Protein AF-A0A956CJV3-F1 (afdb_monomer)

Sequence (177 aa):
MSRHGPTNACIAELRAAYETVRRLRAAQLADPAFEATAEIQALASKHPGMLRVLERLPPGELDRRIDELRAIRDPSTSPPWMRCAVSFHGWMRASLRVRSTARGALEPVVVVAKGYVAGPDEPSLEEWNSEALSALLAPPEGRMTTFVLGRVAAEQGLPTEEVERLVFGVAHSRGAT

pLDDT: mean 86.54, std 12.1, range [33.69, 96.19]

Radius of gyration: 16.85 Å; Cα contacts (8 Å, |Δi|>4): 182; chains: 1; bounding box: 47×42×47 Å

Structure (mmCIF, N/CA/C/O backbone):
data_AF-A0A956CJV3-F1
#
_entry.id   AF-A0A956CJV3-F1
#
loop_
_atom_site.group_PDB
_atom_site.id
_atom_site.type_symbol
_atom_site.label_atom_id
_atom_site.label_alt_id
_atom_site.label_comp_id
_atom_site.label_asym_id
_atom_site.label_entity_id
_atom_site.label_seq_id
_atom_site.pdbx_PDB_ins_code
_atom_site.Cartn_x
_atom_site.Cartn_y
_atom_site.Cartn_z
_atom_site.occupancy
_atom_site.B_iso_or_equiv
_atom_site.auth_seq_id
_atom_site.auth_comp_id
_atom_site.auth_asym_id
_atom_site.auth_atom_id
_atom_site.pdbx_PDB_model_num
ATOM 1 N N . MET A 1 1 ? -21.872 5.428 1.248 1.00 37.28 1 MET A N 1
ATOM 2 C CA . MET A 1 1 ? -20.499 4.948 1.509 1.00 37.28 1 MET A CA 1
ATOM 3 C C . MET A 1 1 ? -19.590 5.587 0.476 1.00 37.28 1 MET A C 1
ATOM 5 O O . MET A 1 1 ? -19.686 5.233 -0.696 1.00 37.28 1 MET A O 1
ATOM 9 N N . SER A 1 2 ? -18.817 6.598 0.869 1.00 39.84 2 SER A N 1
ATOM 10 C CA . SER A 1 2 ? -17.948 7.329 -0.057 1.00 39.84 2 SER A CA 1
ATOM 11 C C . SER A 1 2 ? -16.737 6.468 -0.392 1.00 39.84 2 SER A C 1
ATOM 13 O O . SER A 1 2 ? -15.784 6.386 0.377 1.00 39.84 2 SER A O 1
ATOM 15 N N . ARG A 1 3 ? -16.818 5.777 -1.533 1.00 55.44 3 ARG A N 1
ATOM 16 C CA . ARG A 1 3 ? -15.713 5.021 -2.121 1.00 55.44 3 ARG A CA 1
ATOM 17 C C . ARG A 1 3 ? -14.721 6.037 -2.673 1.00 55.44 3 ARG A C 1
ATOM 19 O O . ARG A 1 3 ? -14.921 6.549 -3.773 1.00 55.44 3 ARG A O 1
ATOM 26 N N . HIS A 1 4 ? -13.701 6.382 -1.900 1.00 62.94 4 HIS A N 1
ATOM 27 C CA . HIS A 1 4 ? -12.637 7.238 -2.404 1.00 62.94 4 HIS A CA 1
ATOM 28 C C . HIS A 1 4 ? -11.767 6.382 -3.321 1.00 62.94 4 HIS A C 1
ATOM 30 O O . HIS A 1 4 ? -10.906 5.630 -2.877 1.00 62.94 4 HIS A O 1
ATOM 36 N N . GLY A 1 5 ? -12.066 6.436 -4.620 1.00 72.62 5 GLY A N 1
ATOM 37 C CA . GLY A 1 5 ? -11.165 5.904 -5.632 1.00 72.62 5 GLY A CA 1
ATOM 38 C C . GLY A 1 5 ? -9.791 6.579 -5.535 1.00 72.62 5 GLY A C 1
ATOM 39 O O . GLY A 1 5 ? -9.668 7.649 -4.930 1.00 72.62 5 GLY A O 1
ATOM 40 N N . PRO A 1 6 ? -8.750 5.977 -6.128 1.00 86.69 6 PRO A N 1
ATOM 41 C CA . PRO A 1 6 ? -7.420 6.567 -6.117 1.00 86.69 6 PRO A CA 1
ATOM 42 C C . PRO A 1 6 ? -7.464 7.99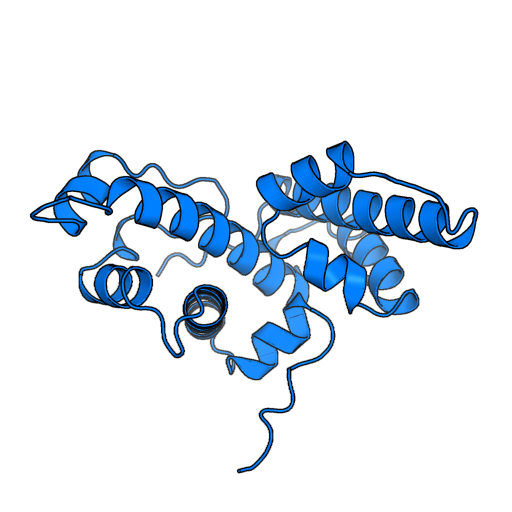3 -6.681 1.00 86.69 6 PRO A C 1
ATOM 44 O O . PRO A 1 6 ? -8.194 8.272 -7.626 1.00 86.69 6 PRO A O 1
ATOM 47 N N . THR A 1 7 ? -6.684 8.903 -6.101 1.00 91.50 7 THR A N 1
ATOM 48 C CA . THR A 1 7 ? -6.500 10.258 -6.645 1.00 91.50 7 THR A CA 1
ATOM 49 C C . THR A 1 7 ? -5.280 10.300 -7.565 1.00 91.50 7 THR A C 1
ATOM 51 O O . THR A 1 7 ? -4.413 9.426 -7.500 1.00 91.50 7 THR A O 1
ATOM 54 N N . ASN A 1 8 ? -5.147 11.353 -8.380 1.00 91.69 8 ASN A N 1
ATOM 55 C CA . ASN A 1 8 ? -3.933 11.570 -9.180 1.00 91.69 8 ASN A CA 1
ATOM 56 C C . ASN A 1 8 ? -2.656 11.591 -8.319 1.00 91.69 8 ASN A C 1
ATOM 58 O O . ASN A 1 8 ? -1.624 11.072 -8.741 1.00 91.69 8 ASN A O 1
ATOM 62 N N . ALA A 1 9 ? -2.727 12.148 -7.104 1.00 91.94 9 ALA A N 1
ATOM 63 C CA . ALA A 1 9 ? -1.601 12.163 -6.173 1.00 91.94 9 ALA A CA 1
ATOM 64 C C . ALA A 1 9 ? -1.231 10.742 -5.723 1.00 91.94 9 ALA A C 1
ATOM 66 O O . ALA A 1 9 ? -0.070 10.353 -5.822 1.00 91.94 9 ALA A O 1
ATOM 67 N N . CYS A 1 10 ? -2.219 9.932 -5.332 1.00 92.06 10 CYS A N 1
ATOM 68 C CA . CYS A 1 10 ? -2.002 8.540 -4.925 1.00 92.06 10 CYS A CA 1
ATOM 69 C C . CYS A 1 10 ? -1.409 7.693 -6.060 1.00 92.06 10 CYS A C 1
ATOM 71 O O . CYS A 1 10 ? -0.513 6.884 -5.832 1.00 92.06 10 CYS A O 1
ATOM 73 N N . ILE A 1 11 ? -1.871 7.905 -7.297 1.00 93.94 11 ILE A N 1
ATOM 74 C CA . ILE A 1 11 ? -1.347 7.224 -8.490 1.00 93.94 11 ILE A CA 1
ATOM 75 C C . ILE A 1 11 ? 0.108 7.626 -8.750 1.00 93.94 11 ILE A C 1
ATOM 77 O O . ILE A 1 11 ? 0.954 6.763 -8.993 1.00 93.94 11 ILE A O 1
ATOM 81 N N . ALA A 1 12 ? 0.424 8.920 -8.663 1.00 94.25 12 ALA A N 1
ATOM 82 C CA . ALA A 1 12 ? 1.787 9.412 -8.835 1.00 94.25 12 ALA A CA 1
ATOM 83 C C . ALA A 1 12 ? 2.740 8.857 -7.764 1.00 94.25 12 ALA A C 1
ATOM 85 O O . ALA A 1 12 ? 3.861 8.460 -8.088 1.00 94.25 12 ALA A O 1
ATOM 86 N N . GLU A 1 13 ? 2.293 8.777 -6.510 1.00 93.00 13 GLU A N 1
ATOM 87 C CA . GLU A 1 13 ? 3.069 8.181 -5.421 1.00 93.00 13 GLU A CA 1
ATOM 88 C C . GLU A 1 13 ? 3.281 6.678 -5.607 1.00 93.00 13 GLU A C 1
ATOM 90 O O . GLU A 1 13 ? 4.406 6.195 -5.459 1.00 93.00 13 GLU A O 1
ATOM 95 N N . LEU A 1 14 ? 2.234 5.939 -5.987 1.00 93.88 14 LEU A N 1
ATOM 96 C CA . LEU A 1 14 ? 2.336 4.509 -6.271 1.00 93.88 14 LEU A CA 1
ATOM 97 C C . LEU A 1 14 ? 3.316 4.247 -7.423 1.00 93.88 14 LEU A C 1
ATOM 99 O O . LEU A 1 14 ? 4.158 3.355 -7.326 1.00 93.88 14 LEU A O 1
ATOM 103 N N . ARG A 1 15 ? 3.276 5.073 -8.475 1.00 95.75 15 ARG A N 1
ATOM 104 C CA . ARG A 1 15 ? 4.239 5.019 -9.584 1.00 95.75 15 ARG A CA 1
ATOM 105 C C . ARG A 1 15 ? 5.669 5.232 -9.115 1.00 95.75 15 ARG A C 1
ATOM 107 O O . ARG A 1 15 ? 6.527 4.426 -9.460 1.00 95.75 15 ARG A O 1
ATOM 114 N N . ALA A 1 16 ? 5.925 6.264 -8.314 1.00 95.12 16 ALA A N 1
ATOM 115 C CA . ALA A 1 16 ? 7.264 6.532 -7.795 1.00 95.12 16 ALA A CA 1
ATOM 116 C C . ALA A 1 16 ? 7.801 5.354 -6.957 1.00 95.12 16 ALA A C 1
ATOM 118 O O . ALA A 1 16 ? 8.978 4.993 -7.058 1.00 95.12 16 ALA A O 1
ATOM 119 N N . ALA A 1 17 ? 6.935 4.703 -6.173 1.00 94.38 17 ALA A N 1
ATOM 120 C CA . ALA A 1 17 ? 7.300 3.517 -5.406 1.00 94.38 17 ALA A CA 1
ATOM 121 C C . ALA A 1 17 ? 7.650 2.323 -6.314 1.00 94.38 17 ALA A C 1
ATOM 123 O O . ALA A 1 17 ? 8.674 1.674 -6.106 1.00 94.38 17 ALA A O 1
ATOM 124 N N . TYR A 1 18 ? 6.861 2.068 -7.361 1.00 95.12 18 TYR A N 1
ATOM 125 C CA . TYR A 1 18 ? 7.125 0.999 -8.331 1.00 95.12 18 TYR A CA 1
ATOM 126 C C . TYR A 1 18 ? 8.398 1.255 -9.155 1.00 95.12 18 TYR A C 1
ATOM 128 O O . TYR A 1 18 ? 9.201 0.345 -9.364 1.00 95.12 18 TYR A O 1
ATOM 136 N N . GLU A 1 19 ? 8.636 2.499 -9.576 1.00 95.38 19 GLU A N 1
ATOM 137 C CA . GLU A 1 19 ? 9.875 2.899 -10.256 1.00 95.38 19 GLU A CA 1
ATOM 138 C C . GLU A 1 19 ? 11.099 2.717 -9.338 1.00 95.38 19 GLU A C 1
ATOM 140 O O . GLU A 1 19 ? 12.150 2.261 -9.797 1.00 95.38 19 GLU A O 1
ATOM 145 N N . THR A 1 20 ? 10.951 2.979 -8.033 1.00 94.94 20 THR A N 1
ATOM 146 C CA . THR A 1 20 ? 11.984 2.689 -7.023 1.00 94.94 20 THR A CA 1
ATOM 147 C C . THR A 1 20 ? 12.255 1.189 -6.909 1.00 94.94 20 THR A C 1
ATOM 149 O O . THR A 1 20 ? 13.411 0.781 -6.976 1.00 94.94 20 THR A O 1
ATOM 152 N N . VAL A 1 21 ? 11.211 0.356 -6.814 1.00 93.19 21 VAL A N 1
ATOM 153 C CA . VAL A 1 21 ? 11.336 -1.114 -6.805 1.00 93.19 21 VAL A CA 1
ATOM 154 C C . VAL A 1 21 ? 12.088 -1.610 -8.039 1.00 93.19 21 VAL A C 1
ATOM 156 O O . VAL A 1 21 ? 13.012 -2.414 -7.919 1.00 93.19 21 VAL A O 1
ATOM 159 N N . ARG A 1 22 ? 11.738 -1.105 -9.226 1.00 94.12 22 ARG A N 1
ATOM 160 C CA . ARG A 1 22 ? 12.401 -1.482 -10.478 1.00 94.12 22 ARG A CA 1
ATOM 161 C C . ARG A 1 22 ? 13.889 -1.139 -10.466 1.00 94.12 22 ARG A C 1
ATOM 163 O O . ARG A 1 22 ? 14.707 -1.974 -10.845 1.00 94.12 22 ARG A O 1
ATOM 170 N N . ARG A 1 23 ? 14.242 0.067 -10.010 1.00 94.00 23 ARG A N 1
ATOM 171 C CA . ARG A 1 23 ? 15.639 0.511 -9.896 1.00 94.00 23 ARG A CA 1
ATOM 172 C C . ARG A 1 23 ? 16.430 -0.353 -8.912 1.00 94.00 23 ARG A C 1
ATOM 174 O O . ARG A 1 23 ? 17.536 -0.763 -9.244 1.00 94.00 23 ARG A O 1
ATOM 181 N N . LEU A 1 24 ? 15.853 -0.664 -7.748 1.00 92.38 24 LEU A N 1
ATOM 182 C CA . LEU A 1 24 ? 16.485 -1.526 -6.744 1.00 92.38 24 LEU A CA 1
ATOM 183 C C . LEU A 1 24 ? 16.763 -2.930 -7.296 1.00 92.38 24 LEU A C 1
ATOM 185 O O . LEU A 1 24 ? 17.876 -3.424 -7.149 1.00 92.38 24 LEU A O 1
ATOM 189 N N . ARG A 1 25 ? 15.802 -3.540 -8.005 1.00 90.81 25 ARG A N 1
ATOM 190 C CA . ARG A 1 25 ? 16.009 -4.850 -8.650 1.00 90.81 25 ARG A CA 1
ATOM 191 C C . ARG A 1 25 ? 17.103 -4.819 -9.705 1.00 90.81 25 ARG A C 1
ATOM 193 O O . ARG A 1 25 ? 17.911 -5.737 -9.769 1.00 90.81 25 ARG A O 1
ATOM 200 N N . ALA A 1 26 ? 17.123 -3.778 -10.536 1.00 91.44 26 ALA A N 1
ATOM 201 C CA . ALA A 1 26 ? 18.148 -3.632 -11.563 1.00 91.44 26 ALA A CA 1
ATOM 202 C C . ALA A 1 26 ? 19.549 -3.511 -10.943 1.00 91.44 26 ALA A C 1
ATOM 204 O O . ALA A 1 26 ? 20.483 -4.134 -11.437 1.00 91.44 26 ALA A O 1
ATOM 205 N N . ALA A 1 27 ? 19.682 -2.768 -9.839 1.00 91.56 27 ALA A N 1
ATOM 206 C CA . ALA A 1 27 ? 20.941 -2.641 -9.112 1.00 91.56 27 ALA A CA 1
ATOM 207 C C . ALA A 1 27 ? 21.384 -3.970 -8.475 1.00 91.56 27 ALA A C 1
ATOM 209 O O . ALA A 1 27 ? 22.526 -4.365 -8.665 1.00 91.56 27 ALA A O 1
ATOM 210 N N . GLN A 1 28 ? 20.473 -4.703 -7.822 1.00 90.00 28 GLN A N 1
ATOM 211 C CA . GLN A 1 28 ? 20.757 -6.033 -7.257 1.00 90.00 28 GLN A CA 1
ATOM 212 C C . GLN A 1 28 ? 21.153 -7.067 -8.320 1.00 90.00 28 GLN A C 1
ATOM 214 O O . GLN A 1 28 ? 21.969 -7.946 -8.062 1.00 90.00 28 GLN A O 1
ATOM 219 N N . LEU A 1 29 ? 20.566 -6.981 -9.519 1.00 89.38 29 LEU A N 1
ATOM 220 C CA . LEU A 1 29 ? 20.926 -7.857 -10.634 1.00 89.38 29 LEU A CA 1
ATOM 221 C C . LEU A 1 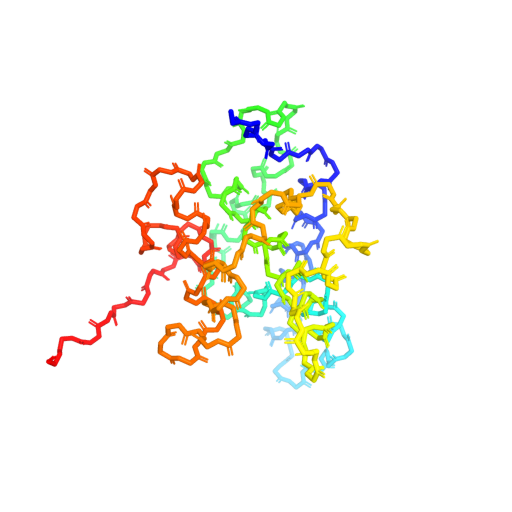29 ? 22.305 -7.509 -11.214 1.00 89.38 29 LEU A C 1
ATOM 223 O O . LEU A 1 29 ? 23.033 -8.409 -11.626 1.00 89.38 29 LEU A O 1
ATOM 227 N N . ALA A 1 30 ? 22.645 -6.219 -11.271 1.00 92.94 30 ALA A N 1
ATOM 228 C CA . ALA A 1 30 ? 23.936 -5.746 -11.765 1.00 92.94 30 ALA A CA 1
ATOM 229 C C . ALA A 1 30 ? 25.080 -6.030 -10.779 1.00 92.94 30 ALA A C 1
ATOM 231 O O . ALA A 1 30 ? 26.195 -6.317 -11.208 1.00 92.94 30 ALA A O 1
ATOM 232 N N . ASP A 1 31 ? 24.796 -5.964 -9.478 1.00 92.62 31 ASP A N 1
ATOM 233 C CA . ASP A 1 31 ? 25.745 -6.228 -8.403 1.00 92.62 31 ASP A CA 1
ATOM 234 C C . ASP A 1 31 ? 25.058 -6.986 -7.249 1.00 92.62 31 ASP A C 1
ATOM 236 O O . ASP A 1 31 ? 24.310 -6.389 -6.471 1.00 92.62 31 ASP A O 1
ATOM 240 N N . PRO A 1 32 ? 25.324 -8.296 -7.090 1.00 85.50 32 PRO A N 1
ATOM 241 C CA . PRO A 1 32 ? 24.800 -9.077 -5.973 1.00 85.50 32 PRO A CA 1
ATOM 242 C C . PRO A 1 32 ? 25.250 -8.596 -4.583 1.00 85.50 32 PRO A C 1
ATOM 244 O O . PRO A 1 32 ? 24.628 -8.982 -3.597 1.00 85.50 32 PRO A O 1
ATOM 247 N N . ALA A 1 33 ? 26.312 -7.784 -4.483 1.00 88.94 33 ALA A N 1
ATOM 248 C CA . ALA A 1 33 ? 26.780 -7.177 -3.234 1.00 88.94 33 ALA A CA 1
ATOM 249 C C . ALA A 1 33 ? 26.145 -5.798 -2.955 1.00 88.94 33 ALA A C 1
ATOM 251 O O . ALA A 1 33 ? 26.529 -5.116 -2.002 1.00 88.94 33 ALA A O 1
ATOM 252 N N . PHE A 1 34 ? 25.185 -5.368 -3.778 1.00 87.44 34 PHE A N 1
ATOM 253 C CA . PHE A 1 34 ? 24.512 -4.084 -3.635 1.00 87.44 34 PHE A CA 1
ATOM 254 C C . PHE A 1 34 ? 23.636 -4.019 -2.373 1.00 87.44 34 PHE A C 1
ATOM 256 O O . PHE A 1 34 ? 22.598 -4.674 -2.269 1.00 87.44 34 PHE A O 1
ATOM 263 N N . GLU A 1 35 ? 24.009 -3.131 -1.452 1.00 83.56 35 GLU A N 1
ATOM 264 C CA . GLU A 1 35 ? 23.294 -2.868 -0.200 1.00 83.56 35 GLU A CA 1
ATOM 265 C C . GLU A 1 35 ? 22.570 -1.511 -0.257 1.00 83.56 35 GLU A C 1
ATOM 267 O O . GLU A 1 35 ? 23.158 -0.452 -0.036 1.00 83.56 35 GLU A O 1
ATOM 272 N N . ALA A 1 36 ? 21.261 -1.524 -0.521 1.00 83.12 36 ALA A N 1
ATOM 273 C CA . ALA A 1 36 ? 20.413 -0.323 -0.543 1.00 83.12 36 ALA A CA 1
ATOM 274 C C . ALA A 1 36 ? 19.595 -0.129 0.740 1.00 83.12 36 ALA A C 1
ATOM 276 O O . ALA A 1 36 ? 18.434 0.286 0.697 1.00 83.12 36 ALA A O 1
ATOM 277 N N . THR A 1 37 ? 20.190 -0.419 1.895 1.00 85.19 37 THR A N 1
ATOM 278 C CA . THR A 1 37 ? 19.494 -0.461 3.191 1.00 85.19 37 THR A CA 1
ATOM 279 C C . THR A 1 37 ? 18.693 0.808 3.487 1.00 85.19 37 THR A C 1
ATOM 281 O O . THR A 1 37 ? 17.524 0.716 3.858 1.00 85.19 37 THR A O 1
ATOM 284 N N . ALA A 1 38 ? 19.265 1.994 3.255 1.00 88.56 38 ALA A N 1
ATOM 285 C CA . ALA A 1 38 ? 18.577 3.264 3.502 1.00 88.56 38 ALA A CA 1
ATOM 286 C C . ALA A 1 38 ? 17.365 3.477 2.574 1.00 88.56 38 ALA A C 1
ATOM 288 O O . ALA A 1 38 ? 16.303 3.913 3.019 1.00 88.56 38 ALA A O 1
ATOM 289 N N . GLU A 1 39 ? 17.489 3.135 1.289 1.00 88.19 39 GLU A N 1
ATOM 290 C CA . GLU A 1 39 ? 16.395 3.283 0.323 1.00 88.19 39 GLU A CA 1
ATOM 291 C C . GLU A 1 39 ? 15.280 2.262 0.563 1.00 88.19 39 GLU A C 1
ATOM 293 O O . GLU A 1 39 ? 14.101 2.605 0.490 1.00 88.19 39 GLU A O 1
ATOM 298 N N . ILE A 1 40 ? 15.644 1.025 0.908 1.00 88.19 40 ILE A N 1
ATOM 299 C CA . ILE A 1 40 ? 14.714 -0.041 1.297 1.00 88.19 40 ILE A CA 1
ATOM 300 C C . ILE A 1 40 ? 13.926 0.376 2.545 1.00 88.19 40 ILE A C 1
ATOM 302 O O . ILE A 1 40 ? 12.703 0.233 2.578 1.00 88.19 40 ILE A O 1
ATOM 306 N N . GLN A 1 41 ? 14.596 0.945 3.551 1.00 88.00 41 GLN A N 1
ATOM 307 C CA . GLN A 1 41 ? 13.951 1.457 4.763 1.00 88.00 41 GLN A CA 1
ATOM 308 C C . GLN A 1 41 ? 13.010 2.629 4.468 1.00 88.00 41 GLN A C 1
ATOM 310 O O . GLN A 1 41 ? 11.878 2.647 4.964 1.00 88.00 41 GLN A O 1
ATOM 315 N N . ALA A 1 42 ? 13.434 3.584 3.636 1.00 88.56 42 ALA A N 1
ATOM 316 C CA . ALA A 1 42 ? 12.593 4.702 3.217 1.00 88.56 42 ALA A CA 1
ATOM 317 C C . ALA A 1 42 ? 11.350 4.214 2.451 1.00 88.56 42 ALA A C 1
ATOM 319 O O . ALA A 1 42 ? 10.227 4.641 2.740 1.00 88.56 42 ALA A O 1
ATOM 320 N N . LEU A 1 43 ? 11.533 3.260 1.532 1.00 90.50 43 LEU A N 1
ATOM 321 C CA . LEU A 1 43 ? 10.455 2.641 0.766 1.00 90.50 43 LEU A CA 1
ATOM 322 C C . LEU A 1 43 ? 9.463 1.914 1.678 1.00 90.50 43 LEU A C 1
ATOM 324 O O . LEU A 1 43 ? 8.258 2.125 1.558 1.00 90.50 43 LEU A O 1
ATOM 328 N N . ALA A 1 44 ? 9.954 1.096 2.611 1.00 88.00 44 ALA A N 1
ATOM 329 C CA . ALA A 1 44 ? 9.120 0.352 3.551 1.00 88.00 44 ALA A CA 1
ATOM 330 C C . ALA A 1 44 ? 8.340 1.269 4.503 1.00 88.00 44 ALA A C 1
ATOM 332 O O . ALA A 1 44 ? 7.192 0.972 4.835 1.00 88.00 44 ALA A O 1
ATOM 333 N N . SER A 1 45 ? 8.943 2.389 4.908 1.00 84.75 45 SER A N 1
ATOM 334 C CA . SER A 1 45 ? 8.306 3.372 5.791 1.00 84.75 45 SER A CA 1
ATOM 335 C C . SER A 1 45 ? 7.167 4.112 5.089 1.00 84.75 45 SER A C 1
ATOM 337 O O . SER A 1 45 ? 6.098 4.295 5.668 1.00 84.75 45 SER A O 1
ATOM 339 N N . LYS A 1 46 ? 7.369 4.515 3.826 1.00 84.00 46 LYS A N 1
ATOM 340 C CA . LYS A 1 46 ? 6.371 5.275 3.054 1.00 84.00 46 LYS A CA 1
ATOM 341 C C . LYS A 1 46 ? 5.300 4.384 2.412 1.00 84.00 46 LYS A C 1
ATOM 343 O O . LYS A 1 46 ? 4.124 4.751 2.352 1.00 84.00 46 LYS A O 1
ATOM 348 N N . HIS A 1 47 ? 5.694 3.195 1.963 1.00 86.69 47 HIS A N 1
ATOM 349 C CA . HIS A 1 47 ? 4.829 2.223 1.298 1.00 86.69 47 HIS A CA 1
ATOM 350 C C . HIS A 1 47 ? 4.950 0.852 1.972 1.00 86.69 47 HIS A C 1
ATOM 352 O O . HIS A 1 47 ? 5.568 -0.073 1.430 1.00 86.69 47 HIS A O 1
ATOM 358 N N . PRO A 1 48 ? 4.336 0.685 3.156 1.00 82.50 48 PRO A N 1
ATOM 359 C CA . PRO A 1 48 ? 4.295 -0.601 3.834 1.00 82.50 48 PRO A CA 1
ATOM 360 C C . PRO A 1 48 ? 3.780 -1.704 2.900 1.00 82.50 48 PRO A C 1
ATOM 362 O O . PRO A 1 48 ? 2.735 -1.556 2.269 1.00 82.50 48 PRO A O 1
ATOM 365 N N . GLY A 1 49 ? 4.527 -2.803 2.786 1.00 83.44 49 GLY A N 1
ATOM 366 C CA . GLY A 1 49 ? 4.228 -3.914 1.871 1.00 83.44 49 GLY A CA 1
ATOM 367 C C . GLY A 1 49 ? 4.931 -3.849 0.513 1.00 83.44 49 GLY A C 1
ATOM 368 O O . GLY A 1 49 ? 4.969 -4.863 -0.179 1.00 83.44 49 GLY A O 1
ATOM 369 N N . MET A 1 50 ? 5.573 -2.732 0.154 1.00 88.81 50 MET A N 1
ATOM 370 C CA . MET A 1 50 ? 6.306 -2.625 -1.114 1.00 88.81 50 MET A CA 1
ATOM 371 C C . MET A 1 50 ? 7.534 -3.547 -1.178 1.00 88.81 50 MET A C 1
ATOM 373 O O . MET A 1 50 ? 7.926 -3.971 -2.259 1.00 88.81 50 MET A O 1
ATOM 377 N N . LEU A 1 51 ? 8.086 -3.956 -0.029 1.00 85.50 51 LEU A N 1
ATOM 378 C CA . LEU A 1 51 ? 9.127 -4.991 0.015 1.00 85.50 51 LEU A CA 1
ATOM 379 C C . LEU A 1 51 ? 8.617 -6.349 -0.489 1.00 85.50 51 LEU A C 1
ATOM 381 O O . LEU A 1 51 ? 9.323 -7.053 -1.196 1.00 85.50 51 LEU A O 1
ATOM 385 N N . ARG A 1 52 ? 7.348 -6.689 -0.232 1.00 85.88 52 ARG A N 1
ATOM 386 C CA . ARG A 1 52 ? 6.756 -7.913 -0.796 1.00 85.88 52 ARG A CA 1
ATOM 387 C C . ARG A 1 52 ? 6.565 -7.803 -2.301 1.00 85.88 52 ARG A C 1
ATOM 389 O O . ARG A 1 52 ? 6.743 -8.788 -3.005 1.00 85.88 52 ARG A O 1
ATOM 396 N N . VAL A 1 53 ? 6.214 -6.616 -2.798 1.00 84.00 53 VAL A N 1
ATOM 397 C CA . VAL A 1 53 ? 6.157 -6.350 -4.244 1.00 84.00 53 VAL A CA 1
ATOM 398 C C . VAL A 1 53 ? 7.550 -6.517 -4.857 1.00 84.00 53 VAL A C 1
ATOM 400 O O . VAL A 1 53 ? 7.684 -7.211 -5.862 1.00 84.00 53 VAL A O 1
ATOM 403 N N . LEU A 1 54 ? 8.584 -5.964 -4.209 1.00 81.12 54 LEU A N 1
ATOM 404 C CA . LEU A 1 54 ? 9.993 -6.116 -4.584 1.00 81.12 54 LEU A CA 1
ATOM 405 C C . LEU A 1 54 ? 10.439 -7.582 -4.637 1.00 81.12 54 LEU A C 1
ATOM 407 O O . LEU A 1 54 ? 11.220 -7.934 -5.514 1.00 81.12 54 LEU A O 1
ATOM 411 N N . GLU A 1 55 ? 9.920 -8.452 -3.783 1.00 83.25 55 GLU A N 1
ATOM 412 C CA . GLU A 1 55 ? 10.278 -9.876 -3.778 1.00 83.25 55 GLU A CA 1
ATOM 413 C C . GLU A 1 55 ? 9.462 -10.711 -4.777 1.00 83.25 55 GLU A C 1
ATOM 415 O O . GLU A 1 55 ? 9.994 -11.628 -5.393 1.00 83.25 55 GLU A O 1
ATOM 420 N N . ARG A 1 56 ? 8.166 -10.418 -4.943 1.00 86.12 56 ARG A N 1
ATOM 421 C CA . ARG A 1 56 ? 7.206 -11.388 -5.511 1.00 86.12 56 ARG A CA 1
ATOM 422 C C . ARG A 1 56 ? 6.657 -11.037 -6.878 1.00 86.12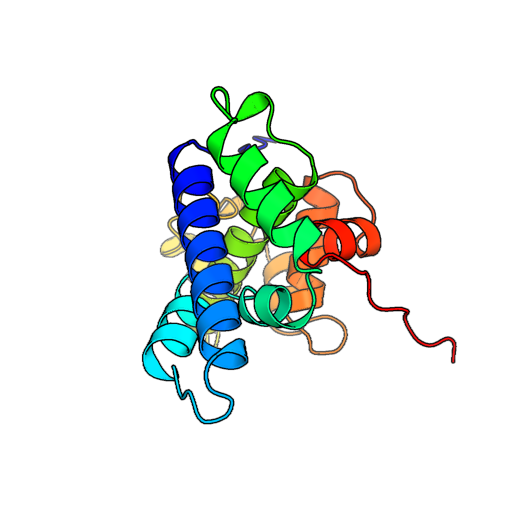 56 ARG A C 1
ATOM 424 O O . ARG A 1 56 ? 6.257 -11.934 -7.614 1.00 86.12 56 ARG A O 1
ATOM 431 N N . LEU A 1 57 ? 6.600 -9.753 -7.223 1.00 87.62 57 LEU A N 1
ATOM 432 C CA . LEU A 1 57 ? 5.978 -9.351 -8.477 1.00 87.62 57 LEU A CA 1
ATOM 433 C C . LEU A 1 57 ? 6.878 -9.765 -9.653 1.00 87.62 57 LEU A C 1
ATOM 435 O O . LEU A 1 57 ? 8.044 -9.371 -9.650 1.00 87.62 57 LEU A O 1
ATOM 439 N N . PRO A 1 58 ? 6.414 -10.515 -10.664 1.00 87.94 58 PRO A N 1
ATOM 440 C CA . PRO A 1 58 ? 7.256 -10.851 -11.812 1.00 87.94 58 PRO A CA 1
ATOM 441 C C . PRO A 1 58 ? 7.786 -9.587 -12.520 1.00 87.94 58 PRO A C 1
ATOM 443 O O . PRO A 1 58 ? 7.059 -8.594 -12.581 1.00 87.94 58 PRO A O 1
ATOM 446 N N . PRO A 1 59 ? 9.015 -9.578 -13.077 1.00 83.56 59 PRO A N 1
ATOM 447 C CA . PRO A 1 59 ? 9.574 -8.387 -13.727 1.00 83.56 59 PRO A CA 1
ATOM 448 C C . PRO A 1 59 ? 8.672 -7.792 -14.819 1.00 83.56 59 PRO A C 1
ATOM 450 O O . PRO A 1 59 ? 8.393 -6.598 -14.788 1.00 83.56 59 PRO A O 1
ATOM 453 N N . GLY A 1 60 ? 8.120 -8.627 -15.709 1.00 88.50 60 GLY A N 1
ATOM 454 C CA . GLY A 1 60 ? 7.209 -8.156 -16.761 1.00 88.50 60 GLY A CA 1
ATOM 455 C C . GLY A 1 60 ? 5.903 -7.553 -16.226 1.00 88.50 60 GLY A C 1
ATOM 456 O O . GLY A 1 60 ? 5.358 -6.628 -16.818 1.00 88.50 60 GLY A O 1
ATOM 457 N N . GLU A 1 61 ? 5.426 -8.022 -15.072 1.00 91.88 61 GLU A N 1
ATOM 458 C CA . GLU A 1 61 ? 4.242 -7.468 -14.410 1.00 91.88 61 GLU A CA 1
ATOM 459 C C . GLU A 1 61 ? 4.550 -6.120 -13.739 1.00 91.88 61 GLU A C 1
ATOM 461 O O . GLU A 1 61 ? 3.711 -5.219 -13.745 1.00 91.88 61 GLU A O 1
ATOM 466 N N . LEU A 1 62 ? 5.760 -5.954 -13.191 1.00 91.62 62 LEU A N 1
ATOM 467 C CA . LEU A 1 62 ? 6.216 -4.679 -12.637 1.00 91.62 62 LEU A CA 1
ATOM 468 C C . LEU A 1 62 ? 6.255 -3.591 -13.718 1.00 91.62 62 LEU A C 1
ATOM 470 O O . LEU A 1 62 ? 5.712 -2.509 -13.500 1.00 91.62 62 LEU A O 1
ATOM 474 N N . ASP A 1 63 ? 6.843 -3.888 -14.879 1.00 93.19 63 ASP A N 1
ATOM 475 C CA . ASP A 1 63 ? 6.898 -2.940 -15.997 1.00 93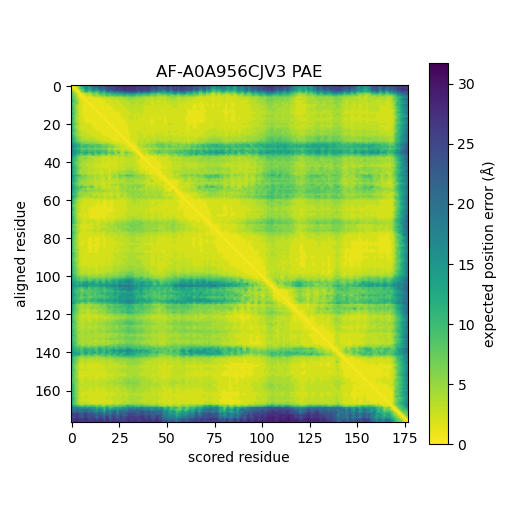.19 63 ASP A CA 1
ATOM 476 C C . ASP A 1 63 ? 5.499 -2.637 -16.555 1.00 93.19 63 ASP A C 1
ATOM 478 O O . ASP A 1 63 ? 5.142 -1.465 -16.680 1.00 93.19 63 ASP A O 1
ATOM 482 N N . ARG A 1 64 ? 4.652 -3.661 -16.758 1.00 94.81 64 ARG A N 1
ATOM 483 C CA . ARG A 1 64 ? 3.251 -3.475 -17.181 1.00 94.81 64 ARG A CA 1
ATOM 484 C C . ARG A 1 64 ? 2.498 -2.515 -16.255 1.00 94.81 64 ARG A C 1
ATOM 486 O O . ARG A 1 64 ? 1.817 -1.605 -16.722 1.00 94.81 64 ARG A O 1
ATOM 493 N N . ARG A 1 65 ? 2.624 -2.694 -14.936 1.00 95.62 65 ARG A N 1
ATOM 494 C CA . ARG A 1 65 ? 1.966 -1.832 -13.940 1.00 95.62 65 ARG A CA 1
ATOM 495 C C . ARG A 1 65 ? 2.502 -0.402 -13.953 1.00 95.62 65 ARG A C 1
ATOM 497 O O . ARG A 1 65 ? 1.717 0.530 -13.792 1.00 95.62 65 ARG A O 1
ATOM 504 N N . ILE A 1 66 ? 3.809 -0.212 -14.149 1.00 95.88 66 ILE A N 1
ATOM 505 C CA . ILE A 1 66 ? 4.412 1.123 -14.295 1.00 95.88 66 ILE A CA 1
ATOM 506 C C . ILE A 1 66 ? 3.843 1.834 -15.527 1.00 95.88 66 ILE A C 1
ATOM 508 O O . ILE A 1 66 ? 3.484 3.010 -15.436 1.00 95.88 66 ILE A O 1
ATOM 512 N N . ASP A 1 67 ? 3.726 1.136 -16.653 1.00 96.19 67 ASP A N 1
ATOM 513 C CA . ASP A 1 67 ? 3.188 1.714 -17.884 1.00 96.19 67 ASP A CA 1
ATOM 514 C C . ASP A 1 67 ? 1.699 2.054 -17.751 1.00 96.19 67 ASP A C 1
ATOM 516 O O . ASP A 1 67 ? 1.283 3.148 -18.136 1.00 96.19 67 ASP A O 1
ATOM 520 N N . GLU A 1 68 ? 0.907 1.202 -17.097 1.00 95.75 68 GLU A N 1
ATOM 521 C CA . GLU A 1 68 ? -0.489 1.518 -16.774 1.00 95.75 68 GLU A CA 1
ATOM 522 C C . GLU A 1 68 ? -0.609 2.745 -15.865 1.00 95.75 68 GLU A C 1
ATOM 524 O O . GLU A 1 68 ? -1.398 3.644 -16.155 1.00 95.75 68 GLU A O 1
ATOM 529 N N . LEU A 1 69 ? 0.213 2.850 -14.814 1.00 96.06 69 LEU A N 1
ATOM 530 C CA . LEU A 1 69 ? 0.245 4.029 -13.937 1.00 96.06 69 LEU A CA 1
ATOM 531 C C . LEU A 1 69 ? 0.591 5.317 -14.698 1.00 96.06 69 LEU A C 1
ATOM 533 O O . LEU A 1 69 ? 0.101 6.388 -14.344 1.00 96.06 69 LEU A O 1
ATOM 537 N N . ARG A 1 70 ? 1.424 5.237 -15.742 1.00 96.12 70 ARG A N 1
ATOM 538 C CA . ARG A 1 70 ? 1.754 6.379 -16.615 1.00 96.12 70 ARG A CA 1
ATOM 539 C C . ARG A 1 70 ? 0.638 6.718 -17.591 1.00 96.12 70 ARG A C 1
ATOM 541 O O . ARG A 1 70 ? 0.511 7.882 -17.980 1.00 96.12 70 ARG A O 1
ATOM 548 N N . ALA A 1 71 ? -0.123 5.719 -18.021 1.00 95.69 71 ALA A N 1
ATOM 549 C CA . ALA A 1 71 ? -1.189 5.869 -19.000 1.00 95.69 71 ALA A CA 1
ATOM 550 C C . ALA A 1 71 ? -2.483 6.428 -18.393 1.00 95.69 71 ALA A C 1
ATOM 552 O O . ALA A 1 71 ? -3.240 7.078 -19.114 1.00 95.69 71 ALA A O 1
ATOM 553 N N . ILE A 1 72 ? -2.731 6.240 -17.089 1.00 94.62 72 ILE A N 1
ATOM 554 C CA . ILE A 1 72 ? -3.930 6.785 -16.440 1.00 94.62 72 ILE A CA 1
ATOM 555 C C . ILE A 1 72 ? -3.980 8.317 -16.570 1.00 94.62 72 ILE A C 1
ATOM 557 O O . ILE A 1 72 ? -3.017 9.040 -16.303 1.00 94.62 72 ILE A O 1
ATOM 561 N N . ARG A 1 73 ? -5.136 8.806 -17.028 1.00 93.19 73 ARG A N 1
ATOM 562 C CA . ARG A 1 73 ? -5.482 10.235 -17.137 1.00 93.19 73 ARG A CA 1
ATOM 563 C C . ARG A 1 73 ? -6.662 10.600 -16.247 1.00 93.19 73 ARG A C 1
ATOM 565 O O . ARG A 1 73 ? -6.687 11.692 -15.691 1.00 93.19 73 ARG A O 1
ATOM 572 N N . ASP A 1 74 ? -7.599 9.670 -16.099 1.00 92.50 74 ASP A N 1
ATOM 573 C CA . ASP A 1 74 ? -8.720 9.768 -15.178 1.00 92.50 74 ASP A CA 1
ATOM 574 C C . ASP A 1 74 ? -8.610 8.659 -14.118 1.00 92.50 74 ASP A C 1
ATOM 576 O O . ASP A 1 74 ? -8.760 7.478 -14.456 1.00 92.50 74 ASP A O 1
ATOM 580 N N . PRO A 1 75 ? -8.375 9.004 -12.839 1.00 91.50 75 PRO A N 1
ATOM 581 C CA . PRO A 1 75 ? -8.308 8.024 -11.763 1.00 91.50 75 PRO A CA 1
ATOM 582 C C . PRO A 1 75 ? -9.565 7.159 -11.603 1.00 91.50 75 PRO A C 1
ATOM 584 O O . PRO A 1 75 ? -9.456 6.036 -11.104 1.00 91.50 75 PRO A O 1
ATOM 587 N N . SER A 1 76 ? -10.736 7.616 -12.064 1.00 89.06 76 SER A N 1
ATOM 588 C CA . SER A 1 76 ? -11.975 6.825 -12.038 1.00 89.06 76 SER A CA 1
ATOM 589 C C . SER A 1 76 ? -11.882 5.549 -12.891 1.00 89.06 76 SER A C 1
ATOM 591 O O . SER A 1 76 ? -12.532 4.545 -12.597 1.00 89.06 76 SER A O 1
ATOM 593 N N . THR A 1 77 ? -11.000 5.555 -13.896 1.00 92.00 77 THR A N 1
ATOM 594 C CA . THR A 1 77 ? -10.758 4.439 -14.826 1.00 92.00 77 THR A CA 1
ATOM 595 C C . THR A 1 77 ? -9.665 3.476 -14.359 1.00 92.00 77 THR A C 1
ATOM 597 O O . THR A 1 77 ? -9.325 2.529 -15.069 1.00 92.00 77 THR A O 1
ATOM 600 N N . SER A 1 78 ? -9.113 3.690 -13.160 1.00 93.69 78 SER A N 1
ATOM 601 C CA . SER A 1 78 ? -8.019 2.876 -12.624 1.00 93.69 78 SER A CA 1
ATOM 602 C C . SER A 1 78 ? -8.392 1.390 -12.592 1.00 93.69 78 SER A C 1
ATOM 604 O O . SER A 1 78 ? -9.464 1.058 -12.075 1.00 93.69 78 SER A O 1
ATOM 606 N N . PRO A 1 79 ? -7.527 0.474 -13.065 1.00 94.00 79 PRO A N 1
ATOM 607 C CA . PRO A 1 79 ? -7.788 -0.962 -13.030 1.00 94.00 79 PRO A CA 1
ATOM 608 C C . PRO A 1 79 ? -7.895 -1.491 -11.586 1.00 94.00 79 PRO A C 1
ATOM 610 O O . PRO A 1 79 ? -7.367 -0.868 -10.658 1.00 94.00 79 PRO A O 1
ATOM 613 N N . PRO A 1 80 ? -8.530 -2.662 -11.365 1.00 94.44 80 PRO A N 1
ATOM 614 C CA . PRO A 1 80 ? -8.748 -3.214 -10.025 1.00 94.44 80 PRO A CA 1
ATOM 615 C C . PRO A 1 80 ? -7.481 -3.310 -9.171 1.00 94.44 80 PRO A C 1
ATOM 617 O O . PRO A 1 80 ? -7.499 -2.904 -8.013 1.00 94.44 80 PRO A O 1
ATOM 620 N N . TRP A 1 81 ? -6.362 -3.760 -9.750 1.00 94.31 81 TRP A N 1
ATOM 621 C CA . TRP A 1 81 ? -5.105 -3.899 -9.012 1.00 94.31 81 TRP A CA 1
ATOM 622 C C . TRP A 1 81 ? -4.598 -2.566 -8.453 1.00 94.31 81 TRP A C 1
ATOM 624 O O . TRP A 1 81 ? -4.075 -2.531 -7.343 1.00 94.31 81 TRP A O 1
ATOM 634 N N . MET A 1 82 ? -4.790 -1.470 -9.191 1.00 94.81 82 MET A N 1
ATOM 635 C CA . MET A 1 82 ? -4.331 -0.140 -8.803 1.00 94.81 82 MET A CA 1
ATOM 636 C C . MET A 1 82 ? -5.171 0.401 -7.649 1.00 94.81 82 MET A C 1
ATOM 638 O O . MET A 1 82 ? -4.616 0.906 -6.676 1.00 94.81 82 MET A O 1
ATOM 642 N N . ARG A 1 83 ? -6.498 0.224 -7.719 1.00 94.88 83 ARG A N 1
ATOM 643 C CA . ARG A 1 83 ? -7.407 0.581 -6.620 1.00 94.88 83 ARG A CA 1
ATOM 644 C C . ARG A 1 83 ? -7.069 -0.212 -5.359 1.00 94.88 83 ARG A C 1
ATOM 646 O O . ARG A 1 83 ? -6.845 0.385 -4.314 1.00 94.88 83 ARG A O 1
ATOM 653 N N . CYS A 1 84 ? -6.921 -1.534 -5.480 1.00 95.00 84 CYS A N 1
ATOM 654 C CA . CYS A 1 84 ? -6.525 -2.396 -4.366 1.00 95.00 84 CYS A CA 1
ATOM 655 C C . CYS A 1 84 ? -5.163 -2.008 -3.777 1.00 95.00 84 CYS A C 1
ATOM 657 O O . CYS A 1 84 ? -5.021 -1.989 -2.559 1.00 95.00 84 CYS A O 1
ATOM 659 N N . ALA A 1 85 ? -4.166 -1.693 -4.611 1.00 94.12 85 ALA A N 1
ATOM 660 C CA . ALA A 1 85 ? -2.834 -1.310 -4.148 1.00 94.12 85 ALA A CA 1
ATOM 661 C C . ALA A 1 85 ? -2.848 0.023 -3.386 1.00 94.12 85 ALA A C 1
ATOM 663 O O . ALA A 1 85 ? -2.238 0.117 -2.321 1.00 94.12 85 ALA A O 1
ATOM 664 N N . VAL A 1 86 ? -3.568 1.032 -3.890 1.00 93.44 86 VAL A N 1
ATOM 665 C CA . VAL A 1 86 ? -3.723 2.320 -3.197 1.00 93.44 86 VAL A CA 1
ATOM 666 C C . VAL A 1 86 ? -4.436 2.126 -1.858 1.00 93.44 86 VAL A C 1
ATOM 668 O O . VAL A 1 86 ? -3.857 2.469 -0.826 1.00 93.44 86 VAL A O 1
ATOM 671 N N . SER A 1 87 ? -5.613 1.484 -1.844 1.00 93.94 87 SER A N 1
ATOM 672 C CA . SE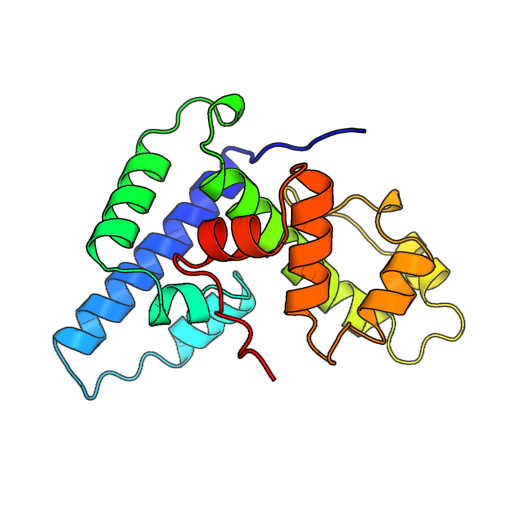R A 1 87 ? -6.352 1.228 -0.599 1.00 93.94 87 SER A CA 1
ATOM 673 C C . SER A 1 87 ? -5.511 0.415 0.391 1.00 93.94 87 SER A C 1
ATOM 675 O O . SER A 1 87 ? -5.468 0.736 1.575 1.00 93.94 87 SER A O 1
ATOM 677 N N . PHE A 1 88 ? -4.773 -0.601 -0.071 1.00 94.50 88 PHE A N 1
ATOM 678 C CA . PHE A 1 88 ? -3.895 -1.401 0.786 1.00 94.50 88 PHE A CA 1
ATOM 679 C C . PHE A 1 88 ? -2.828 -0.556 1.488 1.00 94.50 88 PHE A C 1
ATOM 681 O O . PHE A 1 88 ? -2.642 -0.685 2.701 1.00 94.50 88 PHE A O 1
ATOM 688 N N . HIS A 1 89 ? -2.123 0.309 0.756 1.00 92.44 89 HIS A N 1
ATOM 689 C CA . HIS A 1 89 ? -1.078 1.139 1.352 1.00 92.44 89 HIS A CA 1
ATOM 690 C C . HIS A 1 89 ? -1.648 2.181 2.319 1.00 92.44 89 HIS A C 1
ATOM 692 O O . HIS A 1 89 ? -1.081 2.359 3.401 1.00 92.44 89 HIS A O 1
ATOM 698 N N . GLY A 1 90 ? -2.777 2.807 1.977 1.00 92.25 90 GLY A N 1
ATOM 699 C CA . GLY A 1 90 ? -3.477 3.737 2.861 1.00 92.25 90 GLY A CA 1
ATOM 700 C C . GLY A 1 90 ? -3.937 3.069 4.157 1.00 92.25 90 GLY A C 1
ATOM 701 O O . GLY A 1 90 ? -3.561 3.497 5.251 1.00 92.25 90 GLY A O 1
ATOM 702 N N . TRP A 1 91 ? -4.644 1.941 4.056 1.00 93.75 91 TRP A N 1
ATOM 703 C CA . TRP A 1 91 ? -5.048 1.146 5.217 1.00 93.75 91 TRP A CA 1
ATOM 704 C C . TRP A 1 91 ? -3.863 0.702 6.069 1.00 93.75 91 TRP A C 1
ATOM 706 O O . TRP A 1 91 ? -3.942 0.759 7.296 1.00 93.75 91 TRP A O 1
ATOM 716 N N . MET A 1 92 ? -2.758 0.270 5.460 1.00 93.31 92 MET A N 1
ATOM 717 C CA . MET A 1 92 ? -1.590 -0.190 6.207 1.00 93.31 92 MET A CA 1
ATOM 718 C C . MET A 1 92 ? -0.910 0.950 6.978 1.00 93.31 92 MET A C 1
ATOM 720 O O . MET A 1 92 ? -0.574 0.772 8.151 1.00 93.31 92 MET A O 1
ATOM 724 N N . ARG A 1 93 ? -0.739 2.132 6.366 1.00 91.38 93 ARG A N 1
ATOM 725 C CA . ARG A 1 93 ? -0.191 3.313 7.059 1.00 91.38 93 ARG A CA 1
ATOM 726 C C . ARG A 1 93 ? -1.093 3.768 8.199 1.00 91.38 93 ARG A C 1
ATOM 728 O O . ARG A 1 93 ? -0.612 3.969 9.317 1.00 91.38 93 ARG A O 1
ATOM 735 N N . ALA A 1 94 ? -2.393 3.870 7.938 1.00 92.12 94 ALA A N 1
ATOM 736 C CA . ALA A 1 94 ? -3.366 4.238 8.952 1.00 92.12 94 ALA A CA 1
ATOM 737 C C . ALA A 1 94 ? -3.364 3.226 10.111 1.00 92.12 94 ALA A C 1
ATOM 739 O O . ALA A 1 94 ? -3.245 3.627 11.265 1.00 92.12 94 ALA A O 1
ATOM 740 N N . SER A 1 95 ? -3.352 1.923 9.810 1.00 92.38 95 SER A N 1
ATOM 741 C CA . SER A 1 95 ? -3.277 0.838 10.801 1.00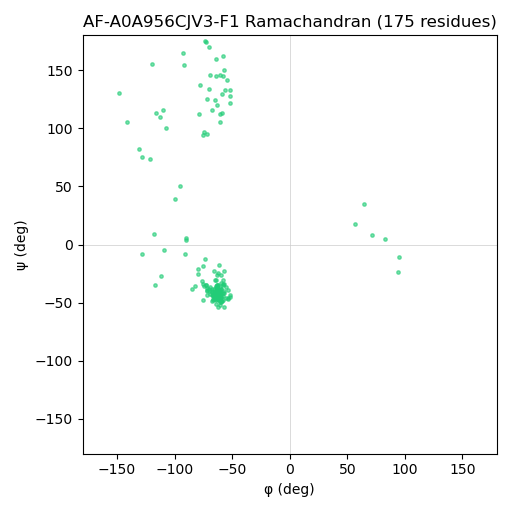 92.38 95 SER A CA 1
ATOM 742 C C . SER A 1 95 ? -2.038 0.929 11.688 1.00 92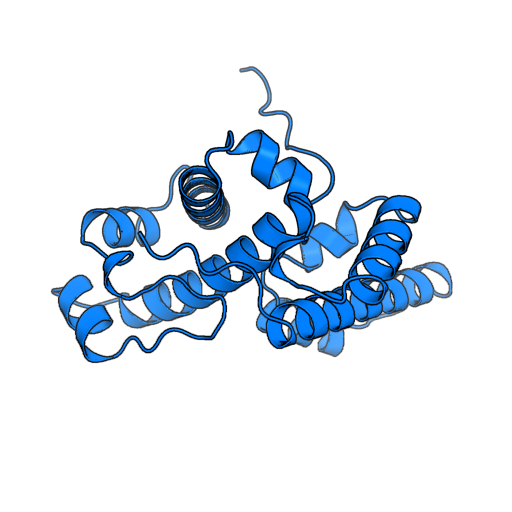.38 95 SER A C 1
ATOM 744 O O . SER A 1 95 ? -2.138 0.778 12.903 1.00 92.38 95 SER A O 1
ATOM 746 N N . LEU A 1 96 ? -0.862 1.194 11.110 1.00 90.25 96 LEU A N 1
ATOM 747 C CA . LEU A 1 96 ? 0.383 1.344 11.869 1.00 90.25 96 LEU A CA 1
ATOM 748 C C . LEU A 1 96 ? 0.314 2.524 12.841 1.00 90.25 96 LEU A C 1
ATOM 750 O O . LEU A 1 96 ? 0.649 2.371 14.018 1.00 90.25 96 LEU A O 1
ATOM 754 N N . ARG A 1 97 ? -0.164 3.680 12.366 1.00 89.38 97 ARG A N 1
ATOM 755 C CA . ARG A 1 97 ? -0.322 4.885 13.188 1.00 89.38 97 ARG A CA 1
ATOM 756 C C . ARG A 1 97 ? -1.353 4.673 14.293 1.00 89.38 97 ARG A C 1
ATOM 758 O O . ARG A 1 97 ? -1.028 4.862 15.460 1.00 89.38 97 ARG A O 1
ATOM 765 N N . VAL A 1 98 ? -2.547 4.194 13.946 1.00 90.50 98 VAL A N 1
ATOM 766 C CA . VAL A 1 98 ? -3.631 3.900 14.894 1.00 90.50 98 VAL A CA 1
ATOM 767 C C . VAL A 1 98 ? -3.175 2.896 15.948 1.00 90.50 98 VAL A C 1
ATOM 769 O O . VAL A 1 98 ? -3.340 3.141 17.141 1.00 90.50 98 VAL A O 1
ATOM 772 N N . ARG A 1 99 ? -2.532 1.795 15.542 1.00 89.00 99 ARG A N 1
ATOM 773 C CA . ARG A 1 99 ? -2.021 0.785 16.476 1.00 89.00 99 ARG A CA 1
ATOM 774 C C . ARG A 1 99 ? -0.965 1.361 17.413 1.00 89.00 99 ARG A C 1
ATOM 776 O O . ARG A 1 99 ? -0.939 0.981 18.578 1.00 89.00 99 ARG A O 1
ATOM 783 N N . SER A 1 100 ? -0.096 2.248 16.927 1.00 87.00 100 SER A N 1
ATOM 784 C CA . SER A 1 100 ? 0.896 2.921 17.769 1.00 87.00 100 SER A CA 1
ATOM 785 C C . SER A 1 100 ? 0.232 3.795 18.831 1.00 87.00 100 SER A C 1
ATOM 787 O O . SER A 1 100 ? 0.650 3.760 19.983 1.00 87.00 100 SER A O 1
ATOM 789 N N . THR A 1 101 ? -0.808 4.543 18.464 1.00 85.44 101 THR A N 1
ATOM 790 C CA . THR A 1 101 ? -1.537 5.425 19.386 1.00 85.44 101 THR A CA 1
ATOM 791 C C . THR A 1 101 ? -2.413 4.646 20.373 1.00 85.44 101 THR A C 1
ATOM 793 O O . THR A 1 101 ? -2.551 5.040 21.525 1.00 85.44 101 THR A O 1
ATOM 796 N N . ALA A 1 102 ? -2.994 3.527 19.943 1.00 84.50 102 ALA A N 1
ATOM 797 C CA . ALA A 1 102 ? -3.885 2.711 20.764 1.00 84.50 102 ALA A CA 1
ATOM 798 C C . ALA A 1 102 ? -3.155 1.867 21.828 1.00 84.50 102 ALA A C 1
ATOM 800 O O . ALA A 1 102 ? -3.781 1.413 22.787 1.00 84.50 102 ALA A O 1
ATOM 801 N N . ARG A 1 103 ? -1.841 1.635 21.691 1.00 79.00 103 ARG A N 1
ATOM 802 C CA . ARG A 1 103 ? -1.066 0.889 22.696 1.00 79.00 103 ARG A CA 1
ATOM 803 C C . ARG A 1 103 ? -1.063 1.631 24.032 1.00 79.00 103 ARG A C 1
ATOM 805 O O . ARG A 1 103 ? -0.551 2.739 24.127 1.00 79.00 103 ARG A O 1
ATOM 812 N N . GLY A 1 104 ? -1.585 0.977 25.070 1.00 73.44 104 GLY A N 1
ATOM 813 C CA . GLY A 1 104 ? -1.632 1.521 26.431 1.00 73.44 104 GLY A CA 1
ATOM 814 C C . GLY A 1 104 ? -2.803 2.471 26.696 1.00 73.44 104 GLY A C 1
ATOM 815 O O . GLY A 1 104 ? -2.892 3.021 27.791 1.00 73.44 104 GLY A O 1
ATOM 816 N N . ALA A 1 105 ? -3.710 2.655 25.733 1.00 79.06 105 ALA A N 1
ATOM 817 C CA . ALA A 1 105 ? -4.935 3.413 25.948 1.00 79.06 105 ALA A CA 1
ATOM 818 C C . ALA A 1 105 ? -5.973 2.570 26.706 1.00 79.06 105 ALA A C 1
ATOM 820 O O . ALA A 1 105 ? -6.195 1.409 26.368 1.00 79.06 105 ALA A O 1
ATOM 821 N N . LEU A 1 106 ? -6.643 3.185 27.686 1.00 74.56 106 LEU A N 1
ATOM 822 C CA . LEU A 1 106 ? -7.791 2.580 28.372 1.00 74.56 106 LEU A CA 1
ATOM 823 C C . LEU A 1 106 ? -8.996 2.446 27.427 1.00 74.56 106 LEU A C 1
ATOM 825 O O . LEU A 1 106 ? -9.665 1.425 27.443 1.00 74.56 106 LEU A O 1
ATOM 829 N N . GLU A 1 107 ? -9.213 3.443 26.558 1.00 84.12 107 GLU A N 1
ATOM 830 C CA . GLU A 1 107 ? -10.312 3.482 25.579 1.00 84.12 107 GLU A CA 1
ATOM 831 C C . GLU A 1 107 ? -9.788 3.837 24.172 1.00 84.12 107 GLU A C 1
ATOM 833 O O . GLU A 1 107 ? -9.830 5.005 23.760 1.00 84.12 107 GLU A O 1
ATOM 838 N N . PRO A 1 108 ? -9.262 2.856 23.410 1.00 79.44 108 PRO A N 1
ATOM 839 C CA . PRO A 1 108 ? -8.610 3.088 22.118 1.00 79.44 108 PRO A CA 1
ATOM 840 C C . PRO A 1 108 ? -9.450 3.871 21.103 1.00 79.44 108 PRO A C 1
ATOM 842 O O . PRO A 1 108 ? -8.922 4.738 20.409 1.00 79.44 108 PRO A O 1
ATOM 845 N N . VAL A 1 109 ? -10.760 3.613 21.039 1.00 81.56 109 VAL A N 1
ATOM 846 C CA . VAL A 1 109 ? -11.657 4.258 20.064 1.00 81.56 109 VAL A CA 1
ATOM 847 C C . VAL A 1 109 ? -11.760 5.764 20.270 1.00 81.56 109 VAL A C 1
ATOM 849 O O . VAL A 1 109 ? -11.717 6.527 19.308 1.00 81.56 109 VAL A O 1
ATOM 852 N N . VAL A 1 110 ? -11.798 6.215 21.524 1.00 78.75 110 VAL A N 1
ATOM 853 C CA . VAL A 1 110 ? -11.887 7.641 21.860 1.00 78.75 110 VAL A CA 1
ATOM 854 C C . VAL A 1 110 ? -10.581 8.357 21.527 1.00 78.75 110 VAL A C 1
ATOM 856 O O . VAL A 1 110 ? -10.599 9.491 21.046 1.00 78.75 110 VAL A O 1
ATOM 859 N N . VAL A 1 111 ? -9.445 7.698 21.765 1.00 79.12 111 VAL A N 1
ATOM 860 C CA . VAL A 1 111 ? -8.118 8.247 21.461 1.00 79.12 111 VAL A CA 1
ATOM 861 C C . VAL A 1 111 ? -7.944 8.438 19.954 1.00 79.12 111 VAL A C 1
ATOM 863 O O . VAL A 1 111 ? -7.488 9.493 19.516 1.00 79.12 111 VAL A O 1
ATOM 866 N N . VAL A 1 112 ? -8.360 7.451 19.160 1.00 82.81 112 VAL A N 1
ATOM 867 C CA . VAL A 1 112 ? -8.304 7.523 17.695 1.00 82.81 112 VAL A CA 1
ATOM 868 C C . VAL A 1 112 ? -9.266 8.591 17.177 1.00 82.81 112 VAL A C 1
ATOM 870 O O . VAL A 1 112 ? -8.843 9.465 16.426 1.00 82.81 112 VAL A O 1
ATOM 873 N N . ALA A 1 113 ? -10.517 8.608 17.645 1.00 80.44 113 ALA A N 1
ATOM 874 C CA . ALA A 1 113 ? -11.527 9.570 17.198 1.00 80.44 113 ALA A CA 1
ATOM 875 C C . ALA A 1 113 ? -11.139 11.038 17.405 1.00 80.44 113 ALA A C 1
ATOM 877 O O . ALA A 1 113 ? -11.483 11.887 16.589 1.00 80.44 113 ALA A O 1
ATOM 878 N N . LYS A 1 114 ? -10.399 11.349 18.472 1.00 79.69 114 LYS A N 1
ATOM 879 C CA . LYS A 1 114 ? -10.002 12.729 18.780 1.00 79.69 114 LYS A CA 1
ATOM 880 C C . LYS A 1 114 ? -8.813 13.244 17.969 1.00 79.69 114 LYS A C 1
ATOM 882 O O . LYS A 1 114 ? -8.629 14.455 17.905 1.00 79.69 114 LYS A O 1
ATOM 887 N N . GLY A 1 115 ? -7.992 12.361 17.403 1.00 79.50 115 GLY A N 1
ATOM 888 C CA . GLY A 1 115 ? -6.723 12.744 16.771 1.00 79.50 115 GLY A CA 1
ATOM 889 C C . GLY A 1 115 ? -6.524 12.230 15.350 1.00 79.50 115 GLY A C 1
ATOM 890 O O . GLY A 1 115 ? -5.549 12.609 14.700 1.00 79.50 115 GLY A O 1
ATOM 891 N N . TYR A 1 116 ? -7.402 11.356 14.857 1.00 87.56 116 TYR A N 1
ATOM 892 C CA . TYR A 1 116 ? -7.240 10.769 13.539 1.00 87.56 116 TYR A CA 1
ATOM 893 C C . TYR A 1 116 ? -7.675 11.739 12.443 1.00 87.56 116 TYR A C 1
ATOM 895 O O . TYR A 1 116 ? -8.852 12.048 12.274 1.00 87.56 116 TYR A O 1
ATOM 903 N N . VAL A 1 117 ? -6.688 12.178 11.670 1.00 85.31 117 VAL A N 1
ATOM 904 C CA . VAL A 1 117 ? -6.879 12.893 10.413 1.00 85.31 117 VAL A CA 1
ATOM 905 C C . VAL A 1 117 ? -6.441 11.953 9.295 1.00 85.31 117 VAL A C 1
ATOM 907 O O . VAL A 1 117 ? -5.271 11.545 9.248 1.00 85.31 117 VAL A O 1
ATOM 910 N N . ALA A 1 118 ? -7.396 11.573 8.446 1.00 85.44 118 ALA A N 1
ATOM 911 C CA . ALA A 1 118 ? -7.163 10.685 7.316 1.00 85.44 118 ALA A CA 1
ATOM 912 C C . ALA A 1 118 ? -6.335 11.392 6.235 1.00 85.44 118 ALA A C 1
ATOM 914 O O . ALA A 1 118 ? -6.599 12.541 5.874 1.00 85.44 118 ALA A O 1
ATOM 915 N N . GLY A 1 119 ? -5.327 10.692 5.724 1.00 85.25 119 GLY A N 1
ATOM 916 C CA . GLY A 1 119 ? -4.641 11.052 4.491 1.00 85.25 119 GLY A CA 1
ATOM 917 C C . GLY A 1 119 ? -5.497 10.774 3.244 1.00 85.25 119 GLY A C 1
ATOM 918 O O . GLY A 1 119 ? -6.566 10.174 3.347 1.00 85.25 119 GLY A O 1
ATOM 919 N N . PRO A 1 120 ? -5.028 11.179 2.049 1.00 85.06 120 PRO A N 1
ATOM 920 C CA . PRO A 1 120 ? -5.818 11.137 0.811 1.00 85.06 120 PRO A CA 1
ATOM 921 C C . PRO A 1 120 ? -6.317 9.751 0.368 1.00 85.06 120 PRO A C 1
ATOM 923 O O . PRO A 1 120 ? -7.309 9.669 -0.349 1.00 85.06 120 PRO A O 1
ATOM 926 N N . ASP A 1 121 ? -5.619 8.681 0.745 1.00 87.88 121 ASP A N 1
ATOM 927 C CA . ASP A 1 121 ? -5.931 7.279 0.425 1.00 87.88 121 ASP A CA 1
ATOM 928 C C . ASP A 1 121 ? -6.207 6.423 1.665 1.00 87.88 121 ASP A C 1
ATOM 930 O O . ASP A 1 121 ? -6.273 5.197 1.585 1.00 87.88 121 ASP A O 1
ATOM 934 N N . GLU A 1 122 ? -6.325 7.051 2.828 1.00 91.38 122 GLU A N 1
ATOM 935 C CA . GLU A 1 122 ? -6.545 6.344 4.078 1.00 91.38 122 GLU A CA 1
ATOM 936 C C . GLU A 1 122 ? -8.040 6.206 4.396 1.00 91.38 122 GLU A C 1
ATOM 938 O O . GLU A 1 122 ? -8.851 7.024 3.951 1.00 91.38 122 GLU A O 1
ATOM 943 N N . PRO A 1 123 ? -8.427 5.182 5.179 1.00 90.81 123 PRO A N 1
ATOM 944 C CA . PRO A 1 123 ? -9.808 5.029 5.625 1.00 90.81 123 PRO A CA 1
ATOM 945 C C . PRO A 1 123 ? -10.308 6.253 6.391 1.00 90.81 123 PRO A C 1
ATOM 947 O O . PRO A 1 123 ? -9.542 6.926 7.078 1.00 90.81 123 PRO A O 1
ATOM 950 N N . SER A 1 124 ? -11.612 6.518 6.318 1.00 89.56 124 SER A N 1
ATOM 951 C CA . SER A 1 124 ? -12.223 7.590 7.102 1.00 89.56 124 SER A CA 1
ATOM 952 C C . SER A 1 124 ? -12.268 7.243 8.594 1.00 89.56 124 SER A C 1
ATOM 954 O O . SER A 1 124 ? -11.998 6.111 9.004 1.00 89.56 124 SER A O 1
ATOM 956 N N . LEU A 1 125 ? -12.608 8.222 9.436 1.00 87.12 125 LEU A N 1
ATOM 957 C CA . LEU A 1 125 ? -12.664 8.000 10.879 1.00 87.12 125 LEU A CA 1
ATOM 958 C C . LEU A 1 125 ? -13.735 6.966 11.272 1.00 87.12 125 LEU A C 1
ATOM 960 O O . LEU A 1 125 ? -13.524 6.181 12.193 1.00 87.12 125 LEU A O 1
ATOM 964 N N . GLU A 1 126 ? -14.864 6.930 10.565 1.00 87.94 126 GLU A N 1
ATOM 965 C CA . GLU A 1 126 ? -15.985 6.021 10.836 1.00 87.94 126 GLU A CA 1
ATOM 966 C C . GLU A 1 126 ? -15.605 4.544 10.657 1.00 87.94 126 GLU A C 1
ATOM 968 O O . GLU A 1 126 ? -16.183 3.660 11.292 1.00 87.94 126 GLU A O 1
ATOM 973 N N . GLU A 1 127 ? -14.603 4.273 9.821 1.00 90.25 127 GLU A N 1
ATOM 974 C CA . GLU A 1 127 ? -14.076 2.933 9.579 1.00 90.25 127 GLU A CA 1
ATOM 975 C C . GLU A 1 127 ? -13.232 2.402 10.759 1.00 90.25 127 GLU A C 1
ATOM 977 O O . GLU A 1 127 ? -12.949 1.200 10.812 1.00 90.25 127 GLU A O 1
ATOM 982 N N . TRP A 1 128 ? -12.859 3.267 11.715 1.00 89.81 128 TRP A N 1
ATOM 983 C CA . TRP A 1 128 ? -12.140 2.942 12.956 1.00 89.81 128 TRP A CA 1
ATOM 984 C C . TRP A 1 128 ? -13.082 2.748 14.151 1.00 89.81 128 TRP A C 1
ATOM 986 O O . TRP A 1 128 ? -12.888 3.312 15.229 1.00 89.81 128 TRP A O 1
ATOM 996 N N . ASN A 1 129 ? -14.114 1.928 13.969 1.00 88.50 129 ASN A N 1
ATOM 997 C CA . ASN A 1 129 ? -15.021 1.541 15.046 1.00 88.50 129 ASN A CA 1
ATOM 998 C C . ASN A 1 129 ? -14.375 0.533 16.027 1.00 88.50 129 ASN A C 1
ATOM 1000 O O . ASN A 1 129 ? -13.262 0.042 15.818 1.00 88.50 129 ASN A O 1
ATOM 1004 N N . SER A 1 130 ? -15.087 0.200 17.107 1.00 86.94 130 SER A N 1
ATOM 1005 C CA . SER A 1 130 ? -14.588 -0.714 18.145 1.00 86.94 130 SER A CA 1
ATOM 1006 C C . SER A 1 130 ? -14.211 -2.104 17.613 1.00 86.94 130 SER A C 1
ATOM 1008 O O . SER A 1 130 ? -13.234 -2.685 18.084 1.00 86.94 130 SER A O 1
ATOM 1010 N N . GLU A 1 131 ? -14.936 -2.628 16.620 1.00 89.56 131 GLU A N 1
ATOM 1011 C CA . GLU A 1 131 ? -14.631 -3.919 15.990 1.00 89.56 131 GLU A CA 1
ATOM 1012 C C . GLU A 1 131 ? -13.316 -3.846 15.204 1.00 89.56 131 GLU A C 1
ATOM 1014 O O . GLU A 1 131 ? -12.420 -4.665 15.413 1.00 89.56 131 GLU A O 1
ATOM 1019 N N . ALA A 1 132 ? -13.156 -2.821 14.363 1.00 90.25 132 ALA A N 1
ATOM 1020 C CA . ALA A 1 132 ? -11.943 -2.608 13.582 1.00 90.25 132 ALA A CA 1
ATOM 1021 C C . ALA A 1 132 ? -10.713 -2.408 14.479 1.00 90.25 132 ALA A C 1
ATOM 1023 O O . ALA A 1 132 ? -9.643 -2.943 14.190 1.00 90.25 132 ALA A O 1
ATOM 1024 N N . LEU A 1 133 ? -10.856 -1.681 15.590 1.00 89.75 133 LEU A N 1
ATOM 1025 C CA . LEU A 1 133 ? -9.769 -1.472 16.548 1.00 89.75 133 LEU A CA 1
ATOM 1026 C C . LEU A 1 133 ? -9.423 -2.743 17.320 1.00 89.75 133 LEU A C 1
ATOM 1028 O O . LEU A 1 133 ? -8.240 -3.029 17.506 1.00 89.75 133 LEU A O 1
ATOM 1032 N N . SER A 1 134 ? -10.424 -3.530 17.719 1.00 88.19 134 SER A N 1
ATOM 1033 C CA . SER A 1 134 ? -10.200 -4.839 18.337 1.00 88.19 134 SER A CA 1
ATOM 1034 C C . SER A 1 134 ? -9.429 -5.762 17.388 1.00 88.19 134 SER A C 1
ATOM 1036 O O . SER A 1 134 ? -8.370 -6.278 17.751 1.00 88.19 134 SER A O 1
ATOM 1038 N N . ALA A 1 135 ? -9.877 -5.864 16.133 1.00 90.25 135 ALA A N 1
ATOM 1039 C CA . ALA A 1 135 ? -9.213 -6.653 15.101 1.00 90.25 135 ALA A CA 1
ATOM 1040 C C . ALA A 1 135 ? -7.820 -6.111 14.736 1.00 90.25 135 ALA A C 1
ATOM 1042 O O . ALA A 1 135 ? -6.934 -6.883 14.395 1.00 90.25 135 ALA A O 1
ATOM 1043 N N . LEU A 1 136 ? -7.569 -4.804 14.823 1.00 90.50 136 LEU A N 1
ATOM 1044 C CA . LEU A 1 136 ? -6.233 -4.245 14.599 1.00 90.50 136 LEU A CA 1
ATOM 1045 C C . LEU A 1 136 ? -5.264 -4.563 15.753 1.00 90.50 136 LEU A C 1
ATOM 1047 O O . LEU A 1 136 ? -4.077 -4.821 15.522 1.00 90.50 136 LEU A O 1
ATOM 1051 N N . LEU A 1 137 ? -5.744 -4.505 16.999 1.00 87.81 137 LEU A N 1
ATOM 1052 C CA . LEU A 1 137 ? -4.937 -4.757 18.197 1.00 87.81 137 LEU A CA 1
ATOM 1053 C C . LEU A 1 137 ? -4.661 -6.252 18.404 1.00 87.81 137 LEU A C 1
ATOM 1055 O O . LEU A 1 137 ? -3.555 -6.606 18.822 1.00 87.81 137 LEU A O 1
ATOM 1059 N N . ALA A 1 138 ? -5.618 -7.105 18.036 1.00 86.19 138 ALA A N 1
ATOM 1060 C CA . ALA A 1 138 ? -5.522 -8.560 18.028 1.00 86.19 138 ALA A CA 1
ATOM 1061 C C . ALA A 1 138 ? -5.783 -9.108 16.606 1.00 86.19 138 ALA A C 1
ATOM 1063 O O . ALA A 1 138 ? -6.853 -9.655 16.335 1.00 86.19 138 ALA A O 1
ATOM 1064 N N . PRO A 1 139 ? -4.823 -8.948 15.672 1.00 80.94 139 PRO A N 1
ATOM 1065 C CA . PRO A 1 139 ? -5.032 -9.296 14.272 1.00 80.94 139 PRO A CA 1
ATOM 1066 C C . PRO A 1 139 ? -5.269 -10.792 14.053 1.00 80.94 139 PRO A C 1
ATOM 1068 O O . PRO A 1 139 ? -4.616 -11.608 14.713 1.00 80.94 139 PRO A O 1
ATOM 1071 N N . PRO A 1 140 ? -6.123 -11.165 13.075 1.00 74.81 140 PRO A N 1
ATOM 1072 C CA . PRO A 1 140 ? -6.283 -12.552 12.657 1.00 74.81 140 PRO A CA 1
ATOM 1073 C C . PRO A 1 140 ? -4.925 -13.183 12.344 1.00 74.81 140 PRO A C 1
ATOM 1075 O O . PRO A 1 140 ? -4.088 -12.572 11.672 1.00 74.81 140 PRO A O 1
ATOM 1078 N N . GLU A 1 141 ? -4.686 -14.387 12.868 1.00 75.62 141 GLU A N 1
ATOM 1079 C CA . GLU A 1 141 ? -3.410 -15.113 12.733 1.00 75.62 141 GLU A CA 1
ATOM 1080 C C . GLU A 1 141 ? -2.179 -14.325 13.248 1.00 75.62 141 GLU A C 1
ATOM 1082 O O . GLU A 1 141 ? -1.042 -14.616 12.879 1.00 75.62 141 GLU A O 1
ATOM 1087 N N . GLY A 1 142 ? -2.378 -13.281 14.063 1.00 80.50 142 GLY A N 1
ATOM 1088 C CA . GLY A 1 142 ? -1.316 -12.385 14.529 1.00 80.50 142 GLY A CA 1
ATOM 1089 C C . GLY A 1 142 ? -0.757 -11.447 13.448 1.00 80.50 142 GLY A C 1
ATOM 1090 O O . GLY A 1 142 ? 0.232 -10.748 13.689 1.00 80.50 142 GLY A O 1
ATOM 1091 N N . ARG A 1 143 ? -1.367 -11.393 12.255 1.00 85.38 143 ARG A N 1
ATOM 1092 C CA . ARG A 1 143 ? -0.822 -10.701 11.077 1.00 85.38 143 ARG A CA 1
ATOM 1093 C C . ARG A 1 143 ? -1.667 -9.493 10.690 1.00 85.38 143 ARG A C 1
ATOM 1095 O O . ARG A 1 143 ? -2.741 -9.613 10.113 1.00 85.38 143 ARG A O 1
ATOM 1102 N N . MET A 1 144 ? -1.119 -8.297 10.898 1.00 89.44 144 MET A N 1
ATOM 1103 C CA . MET A 1 144 ? -1.766 -7.038 10.496 1.00 89.44 144 MET A CA 1
ATOM 1104 C C . MET A 1 144 ? -2.063 -6.972 8.988 1.00 89.44 144 MET A C 1
ATOM 1106 O O . MET A 1 144 ? -3.054 -6.375 8.582 1.00 89.44 144 MET A O 1
ATOM 1110 N N . THR A 1 145 ? -1.255 -7.627 8.146 1.00 90.25 145 THR A N 1
ATOM 1111 C CA . THR A 1 145 ? -1.556 -7.742 6.711 1.00 90.25 145 THR A CA 1
ATOM 1112 C C . THR A 1 145 ? -2.881 -8.447 6.446 1.00 90.25 145 THR A C 1
ATOM 1114 O O . THR A 1 145 ? -3.605 -8.011 5.562 1.00 90.25 145 THR A O 1
ATOM 1117 N N . THR A 1 146 ? -3.230 -9.479 7.217 1.00 90.88 146 THR A N 1
ATOM 1118 C CA . THR A 1 146 ? -4.501 -10.198 7.065 1.00 90.88 146 THR A CA 1
ATOM 1119 C C . THR A 1 146 ? -5.685 -9.288 7.388 1.00 90.88 146 THR A C 1
ATOM 1121 O O . THR A 1 146 ? -6.644 -9.247 6.623 1.00 90.88 146 THR A O 1
ATOM 1124 N N . PHE A 1 147 ? -5.582 -8.488 8.457 1.00 93.50 147 PHE A N 1
ATOM 1125 C CA . PHE A 1 147 ? -6.567 -7.449 8.776 1.00 93.50 147 PHE A CA 1
ATOM 1126 C C . PHE A 1 147 ? -6.728 -6.454 7.616 1.00 93.50 147 PHE A C 1
ATOM 1128 O O . PHE A 1 147 ? -7.832 -6.275 7.110 1.00 93.50 147 PHE A O 1
ATOM 1135 N N . VAL A 1 148 ? -5.626 -5.864 7.140 1.00 94.75 148 VAL A N 1
ATOM 1136 C CA . VAL A 1 148 ? -5.658 -4.858 6.065 1.00 94.75 148 VAL A CA 1
ATOM 1137 C C . VAL A 1 148 ? -6.235 -5.427 4.768 1.00 94.75 148 VAL A C 1
ATOM 1139 O O . VAL A 1 148 ? -7.092 -4.795 4.157 1.00 94.75 148 VAL A O 1
ATOM 1142 N N . LEU A 1 149 ? -5.815 -6.628 4.357 1.00 94.00 149 LEU A N 1
ATOM 1143 C CA . LEU A 1 149 ? -6.353 -7.280 3.161 1.00 94.00 149 LEU A CA 1
ATOM 1144 C C . LEU A 1 149 ? -7.859 -7.530 3.290 1.00 94.00 149 LEU A C 1
ATOM 1146 O O . LEU A 1 149 ? -8.580 -7.299 2.327 1.00 94.00 149 LEU A O 1
ATOM 1150 N N . GLY A 1 150 ? -8.344 -7.927 4.472 1.00 94.25 150 GLY A N 1
ATOM 1151 C CA . GLY A 1 150 ? -9.776 -8.090 4.736 1.00 94.25 150 GLY A CA 1
ATOM 1152 C C . GLY A 1 150 ? -10.566 -6.782 4.621 1.00 94.25 150 GLY A C 1
ATOM 1153 O O . GLY A 1 150 ? -11.664 -6.774 4.067 1.00 94.25 150 GLY A O 1
ATOM 1154 N N . ARG A 1 151 ? -9.999 -5.656 5.077 1.00 95.00 151 ARG A N 1
ATOM 1155 C CA . ARG A 1 151 ? -10.633 -4.333 4.928 1.00 95.00 151 ARG A CA 1
ATOM 1156 C C . ARG A 1 151 ? -10.705 -3.902 3.465 1.00 95.00 151 ARG A C 1
ATOM 1158 O O . ARG A 1 151 ? -11.779 -3.534 2.999 1.00 95.00 151 ARG A O 1
ATOM 1165 N N . VAL A 1 152 ? -9.608 -4.041 2.720 1.00 95.06 152 VAL A N 1
ATOM 1166 C CA . VAL A 1 152 ? -9.580 -3.735 1.279 1.00 95.06 152 VAL A CA 1
ATOM 1167 C C . VAL A 1 152 ? -10.520 -4.660 0.496 1.00 95.06 152 VAL A C 1
ATOM 1169 O O . VAL A 1 152 ? -11.201 -4.213 -0.421 1.00 95.06 152 VAL A O 1
ATOM 1172 N N . ALA A 1 153 ? -10.603 -5.939 0.863 1.00 95.06 153 ALA A N 1
ATOM 1173 C CA . ALA A 1 153 ? -11.529 -6.904 0.274 1.00 95.06 153 ALA A CA 1
ATOM 1174 C C . ALA A 1 153 ? -12.991 -6.474 0.441 1.00 95.06 153 ALA A C 1
ATOM 1176 O O . ALA A 1 153 ? -13.728 -6.409 -0.545 1.00 95.06 153 ALA A O 1
ATOM 1177 N N . ALA A 1 154 ? -13.384 -6.095 1.660 1.00 93.75 154 ALA A N 1
ATOM 1178 C CA . ALA A 1 154 ? -14.718 -5.571 1.937 1.00 93.75 154 ALA A CA 1
ATOM 1179 C C . ALA A 1 154 ? -15.006 -4.275 1.157 1.00 93.75 154 ALA A C 1
ATOM 1181 O O . ALA A 1 154 ? -16.081 -4.130 0.578 1.00 93.75 154 ALA A O 1
ATOM 1182 N N . GLU A 1 155 ? -14.035 -3.361 1.087 1.00 92.44 155 GLU A N 1
ATOM 1183 C CA . GLU A 1 155 ? -14.149 -2.090 0.361 1.00 92.44 155 GLU A CA 1
ATOM 1184 C C . GLU A 1 155 ? -14.353 -2.291 -1.150 1.00 92.44 155 GLU A C 1
ATOM 1186 O O . GLU A 1 155 ? -15.161 -1.603 -1.781 1.00 92.44 155 GLU A O 1
ATOM 1191 N N . GLN A 1 156 ? -13.633 -3.250 -1.735 1.00 92.12 156 GLN A N 1
ATOM 1192 C CA . GLN A 1 156 ? -13.645 -3.514 -3.175 1.00 92.12 156 GLN A CA 1
ATOM 1193 C C . GLN A 1 156 ? -14.704 -4.547 -3.591 1.00 92.12 156 GLN A C 1
ATOM 1195 O O . GLN A 1 156 ? -14.928 -4.733 -4.786 1.00 92.12 156 GLN A O 1
ATOM 1200 N N . GLY A 1 157 ? -15.371 -5.203 -2.634 1.00 94.62 157 GLY A N 1
ATOM 1201 C CA . GLY A 1 157 ? -16.324 -6.281 -2.906 1.00 94.62 157 GLY A CA 1
ATOM 1202 C C . GLY A 1 157 ? -15.664 -7.513 -3.532 1.00 94.62 157 GLY A C 1
ATOM 1203 O O . GLY A 1 157 ? -16.256 -8.151 -4.400 1.00 94.62 157 GLY A O 1
ATOM 1204 N N . LEU A 1 158 ? -14.425 -7.817 -3.135 1.00 95.50 158 LEU A N 1
ATOM 1205 C CA . LEU A 1 158 ? -13.616 -8.912 -3.677 1.00 95.50 158 LEU A CA 1
ATOM 1206 C C . LEU A 1 158 ? -13.251 -9.921 -2.580 1.00 95.50 158 LEU A C 1
ATOM 1208 O O . LEU A 1 158 ? -13.168 -9.542 -1.413 1.00 95.50 158 LEU A O 1
ATOM 1212 N N . PRO A 1 159 ? -12.961 -11.188 -2.923 1.00 95.44 159 PRO A N 1
ATOM 1213 C CA . PRO A 1 159 ? -12.329 -12.117 -1.991 1.00 95.44 159 PRO A CA 1
ATOM 1214 C C . PRO A 1 159 ? -10.950 -11.615 -1.532 1.00 95.44 159 PRO A C 1
ATOM 1216 O O . PRO A 1 159 ? -10.194 -11.040 -2.314 1.00 95.44 159 PRO A O 1
ATOM 1219 N N . THR A 1 160 ? -10.570 -11.888 -0.282 1.00 93.88 160 THR A N 1
ATOM 1220 C CA . THR A 1 160 ? -9.261 -11.485 0.270 1.00 93.88 160 THR A CA 1
ATOM 1221 C C . THR A 1 160 ? -8.081 -12.020 -0.544 1.00 93.88 160 THR A C 1
ATOM 1223 O O . THR A 1 160 ? -7.114 -11.297 -0.773 1.00 93.88 160 THR A O 1
ATOM 1226 N N . GLU A 1 161 ? -8.168 -13.263 -1.022 1.00 92.94 161 GLU A N 1
ATOM 1227 C CA . GLU A 1 161 ? -7.138 -13.893 -1.863 1.00 92.94 161 GLU A CA 1
ATOM 1228 C C . GLU A 1 161 ? -6.982 -13.174 -3.209 1.00 92.94 161 GLU A C 1
ATOM 1230 O O . GLU A 1 161 ? -5.870 -12.996 -3.708 1.00 92.94 161 GLU A O 1
ATOM 1235 N N . GLU A 1 162 ? -8.094 -12.691 -3.766 1.00 94.81 162 GLU A N 1
ATOM 1236 C CA . GLU A 1 162 ? -8.094 -11.910 -4.998 1.00 94.81 162 GLU A CA 1
ATOM 1237 C C . GLU A 1 162 ? -7.411 -10.558 -4.788 1.00 94.81 162 GLU A C 1
ATOM 1239 O O . GLU A 1 162 ? -6.567 -10.160 -5.589 1.00 94.81 162 GLU A O 1
ATOM 1244 N N . VAL A 1 163 ? -7.697 -9.877 -3.674 1.00 94.56 163 VAL A N 1
ATOM 1245 C CA . VAL A 1 163 ? -6.989 -8.643 -3.307 1.00 94.56 163 VAL A CA 1
ATOM 1246 C C . VAL A 1 163 ? -5.498 -8.904 -3.110 1.00 94.56 163 VAL A C 1
ATOM 1248 O O . VAL A 1 163 ? -4.681 -8.138 -3.615 1.00 94.56 163 VAL A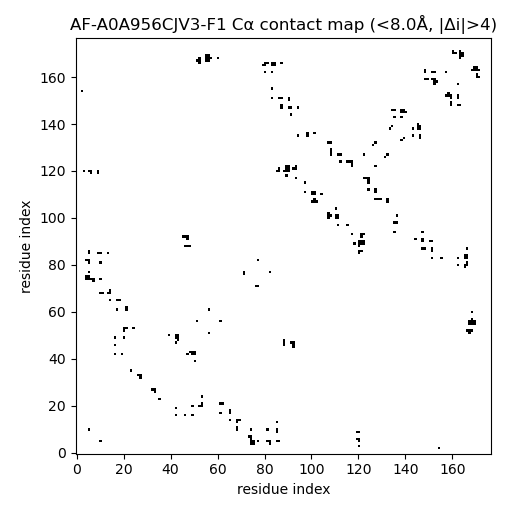 O 1
ATOM 1251 N N . GLU A 1 164 ? -5.113 -9.982 -2.424 1.00 92.38 164 GLU A N 1
ATOM 1252 C CA . GLU A 1 164 ? -3.700 -10.320 -2.226 1.00 92.38 164 GLU A CA 1
ATOM 1253 C C . GLU A 1 164 ? -2.982 -10.530 -3.567 1.00 92.38 164 GLU A C 1
ATOM 1255 O O . GLU A 1 164 ? -1.909 -9.962 -3.790 1.00 92.38 164 GLU A O 1
ATOM 1260 N N . ARG A 1 165 ? -3.603 -11.273 -4.493 1.00 91.94 165 ARG A N 1
ATOM 1261 C CA . ARG A 1 165 ? -3.095 -11.482 -5.856 1.00 91.94 165 ARG A CA 1
ATOM 1262 C C . ARG A 1 165 ? -2.976 -10.171 -6.626 1.00 91.94 165 ARG A C 1
ATOM 1264 O O . ARG A 1 165 ? -1.955 -9.921 -7.265 1.00 91.94 165 ARG A O 1
ATOM 1271 N N . LEU A 1 166 ? -3.991 -9.316 -6.549 1.00 93.69 166 LEU A N 1
ATOM 1272 C CA . LEU A 1 166 ? -3.996 -8.011 -7.202 1.00 93.69 166 LEU A CA 1
ATOM 1273 C C . LEU A 1 166 ? -2.895 -7.095 -6.651 1.00 93.69 166 LEU A C 1
ATOM 1275 O O . LEU A 1 166 ? -2.203 -6.445 -7.431 1.00 93.69 166 LEU A O 1
ATOM 1279 N N . VAL A 1 167 ? -2.662 -7.079 -5.339 1.00 92.19 167 VAL A N 1
ATOM 1280 C CA . VAL A 1 167 ? -1.636 -6.225 -4.724 1.00 92.19 167 VAL A CA 1
ATOM 1281 C C . VAL A 1 167 ? -0.225 -6.774 -4.974 1.00 92.19 167 VAL A C 1
ATOM 1283 O O . VAL A 1 167 ? 0.636 -6.020 -5.427 1.00 92.19 167 VAL A O 1
ATOM 1286 N N . PHE A 1 168 ? 0.020 -8.072 -4.756 1.00 89.44 168 PHE A N 1
ATOM 1287 C CA . PHE A 1 168 ? 1.377 -8.648 -4.716 1.00 89.44 168 PHE A CA 1
ATOM 1288 C C . PHE A 1 168 ? 1.764 -9.547 -5.903 1.00 89.44 168 PHE A C 1
ATOM 1290 O O . PHE A 1 168 ? 2.914 -9.972 -5.980 1.00 89.44 168 PHE A O 1
ATOM 1297 N N . GLY A 1 169 ? 0.849 -9.834 -6.832 1.00 79.25 169 GLY A N 1
ATOM 1298 C CA . GLY A 1 169 ? 1.106 -10.614 -8.052 1.00 79.25 169 GLY A CA 1
ATOM 1299 C C . GLY A 1 169 ? 0.802 -12.113 -7.950 1.00 79.25 169 GLY A C 1
ATOM 1300 O O . GLY A 1 169 ? 0.515 -12.736 -8.967 1.00 79.25 169 GLY A O 1
ATOM 1301 N N . VAL A 1 170 ? 0.800 -12.687 -6.744 1.00 68.06 170 VAL A N 1
ATOM 1302 C CA . VAL A 1 170 ? 0.427 -14.087 -6.456 1.00 68.06 170 VAL A CA 1
ATOM 1303 C C . VAL A 1 170 ? -0.192 -14.173 -5.059 1.00 68.06 170 VAL A C 1
ATOM 1305 O O . VAL A 1 170 ? 0.376 -13.638 -4.105 1.00 68.06 170 VAL A O 1
ATOM 1308 N N . ALA A 1 171 ? -1.353 -14.825 -4.936 1.00 56.97 171 ALA A N 1
ATOM 1309 C CA . ALA A 1 171 ? -1.952 -15.137 -3.636 1.00 56.97 171 ALA A CA 1
ATOM 1310 C C . ALA A 1 171 ? -1.103 -16.197 -2.919 1.00 56.97 171 ALA A C 1
ATOM 1312 O O . ALA A 1 171 ? -0.540 -17.077 -3.577 1.00 56.97 171 ALA A O 1
ATOM 1313 N N . HIS A 1 172 ? -1.004 -16.149 -1.586 1.00 52.50 172 HIS A N 1
ATOM 1314 C CA . HIS A 1 172 ? -0.465 -17.306 -0.874 1.00 52.50 172 HIS A CA 1
ATOM 1315 C C . HIS A 1 172 ? -1.421 -18.482 -1.072 1.00 52.50 172 HIS A C 1
ATOM 1317 O O . HIS A 1 172 ? -2.584 -18.407 -0.682 1.00 52.50 172 HIS A O 1
ATOM 1323 N N . SER A 1 173 ? -0.916 -19.604 -1.582 1.00 44.56 173 SER A N 1
ATOM 1324 C CA . SER A 1 173 ? -1.561 -20.889 -1.344 1.00 44.56 173 SER A CA 1
ATOM 1325 C C . SER A 1 173 ? -1.559 -21.098 0.169 1.00 44.56 173 SER A C 1
ATOM 1327 O O . SER A 1 173 ? -0.505 -21.350 0.760 1.00 44.56 173 SER A O 1
ATOM 1329 N N . ARG A 1 174 ? -2.709 -20.944 0.832 1.00 47.22 174 ARG A N 1
ATOM 1330 C CA . ARG A 1 174 ? -2.868 -21.483 2.183 1.00 47.22 174 ARG A CA 1
ATOM 1331 C C . ARG A 1 174 ? -2.629 -22.982 2.051 1.00 47.22 174 ARG A C 1
ATOM 1333 O O . ARG A 1 174 ? -3.357 -23.656 1.327 1.00 47.22 174 ARG A O 1
ATOM 1340 N N . GLY A 1 175 ? -1.545 -23.471 2.650 1.00 34.53 175 GLY A N 1
ATOM 1341 C CA . GLY A 1 175 ? -1.268 -24.898 2.698 1.00 34.53 175 GLY A CA 1
ATOM 1342 C C . GLY A 1 175 ? -2.504 -25.599 3.244 1.00 34.53 175 GLY A C 1
ATOM 1343 O O . GLY A 1 175 ? -2.982 -25.243 4.319 1.00 34.53 175 GLY A O 1
ATOM 1344 N N . ALA A 1 176 ? -3.048 -26.529 2.465 1.00 33.69 176 ALA A N 1
ATOM 1345 C CA . ALA A 1 176 ? -4.034 -27.465 2.960 1.00 33.69 176 ALA A CA 1
ATOM 1346 C C . ALA A 1 176 ? -3.374 -28.267 4.088 1.00 33.69 176 ALA A C 1
ATOM 1348 O O . ALA A 1 176 ? -2.430 -29.020 3.845 1.00 33.69 176 ALA A O 1
ATOM 1349 N N . THR A 1 177 ? -3.850 -28.059 5.307 1.00 35.00 177 THR A N 1
ATOM 1350 C CA . THR A 1 177 ? -3.678 -28.970 6.441 1.00 35.00 177 THR A CA 1
ATOM 1351 C C . THR A 1 177 ? -5.015 -29.093 7.126 1.00 35.00 177 THR A C 1
ATOM 1353 O O . THR A 1 177 ? -5.582 -28.016 7.429 1.00 35.00 177 THR A O 1
#

Solvent-accessible surface area (backbone atoms only — not comparable to full-atom values): 10136 Å² total; per-residue (Å²): 132,89,77,80,65,53,45,70,66,55,45,53,51,51,37,53,53,51,53,48,42,53,52,52,52,53,45,39,71,76,33,84,83,60,80,56,64,70,60,54,51,52,46,40,71,77,33,55,63,49,62,51,35,62,73,54,36,52,69,72,56,53,54,52,51,48,53,50,54,68,66,60,84,53,48,90,72,54,55,70,38,57,44,47,39,45,41,41,35,20,37,44,52,48,48,54,53,51,51,62,65,35,63,90,47,92,56,41,51,62,60,45,70,76,69,65,76,64,55,100,54,30,62,58,73,82,68,53,37,69,66,50,48,49,39,63,76,57,19,60,95,75,32,61,66,55,42,41,39,46,52,43,9,65,74,70,74,45,56,45,59,55,42,40,22,45,53,31,64,58,48,81,78,75,77,90,124

Mean predicted aligned error: 5.79 Å

Foldseek 3Di:
DDLQFDDLVLLVVVLVLLVLLLVVVVVCVVPVPDDPPVSVVVSCLQFPCSVLLSVFADPVRSVVSSVLSVPDPDSVPRDPLSRLSLLLRQAVNQLVVLLVQQVPDPDSLVSCLVDDDGDSNHDDNVCSDPVLSVCSNVPDVSDNSQSSLV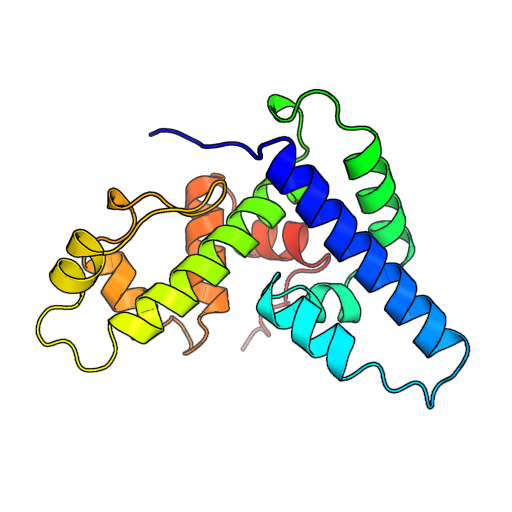VSCVSSVHDSQVSCCSHNVHGDPPPDD

Secondary structure (DSSP, 8-state):
----PPPHHHHHHHHHHHHHHHHHHHHHHH-TT---HHHHHHHHHHSTTHHHHHHHS-HHHHHHHHHHHHH-S-GGG--HHHHHHHHHHHHHHHHHHHHHHHTT-SSHHHHHHHH----TTSPPGGG--HHHHHHHHS-GGG-HHHHHHHHHHHHHT--HHHHHHHHHSS-------